Protein AF-A0A9E0MLQ9-F1 (afdb_monomer_lite)

pLDDT: mean 89.73, std 10.48, range [43.94, 97.69]

Secondary structure (DSSP, 8-state):
-PPPPPEEEEEEE-GGGHHHHHHHHHHH-TTS-HHHHHHHHHH--STT--EEEEEEE-HHHHHHHHHHHTTTEEEEEEEETT--GGGGGGSEEETTTTEEE-SSSS-TTTT-

Foldseek 3Di:
DPDQWFKWKKFQFDPVCLVVLLVQQCVQPVVDDSVRSVVLSVVRPDPPRMDTRHTRHDLVCLVVVVVVCVVGGPPIAMETHPDDPVCQVVWDADPVSRYTYDDDPDDSVVVD

Sequence (112 aa):
MEDRIAFDLWGDVIPEYKERALETIGDLRPELTRPAILRELILAPAPGRWIMIAQNLEWDAVRTLREQVITCFARPQAYQAGYGPSDRDRLKECPVHRLFYGGVLGCPVCRD

Structure (mmCIF, N/CA/C/O backbone):
data_AF-A0A9E0MLQ9-F1
#
_entry.id   AF-A0A9E0MLQ9-F1
#
loop_
_atom_site.group_PDB
_atom_site.id
_atom_site.type_symbol
_atom_site.label_atom_id
_atom_site.label_alt_id
_atom_site.label_comp_id
_atom_site.label_asym_id
_atom_site.label_entity_id
_atom_site.label_seq_id
_atom_site.pdbx_PDB_ins_code
_atom_site.Cartn_x
_atom_site.Cartn_y
_atom_site.Cartn_z
_atom_site.occupancy
_atom_site.B_iso_or_equiv
_atom_site.auth_seq_id
_atom_site.auth_comp_id
_atom_site.auth_asym_id
_atom_site.auth_atom_id
_atom_site.pdbx_PDB_model_num
ATOM 1 N N . MET A 1 1 ? 0.328 -22.302 18.198 1.00 43.94 1 MET A N 1
ATOM 2 C CA . MET A 1 1 ? -0.496 -21.224 17.626 1.00 43.94 1 MET A CA 1
ATOM 3 C C . MET A 1 1 ? 0.246 -20.834 16.368 1.00 43.94 1 MET A C 1
ATOM 5 O O . MET A 1 1 ? 1.380 -20.405 16.506 1.00 43.94 1 MET A O 1
ATOM 9 N N . GLU A 1 2 ? -0.251 -21.190 15.184 1.00 50.69 2 GLU A N 1
ATOM 10 C CA . GLU A 1 2 ? 0.395 -20.728 13.948 1.00 50.69 2 GLU A CA 1
ATOM 11 C C . GLU A 1 2 ? 0.225 -19.211 13.890 1.00 50.69 2 GLU A C 1
ATOM 13 O O . GLU A 1 2 ? -0.895 -18.714 14.023 1.00 50.69 2 GLU A O 1
ATOM 18 N N . ASP A 1 3 ? 1.335 -18.480 13.787 1.00 60.78 3 ASP A N 1
ATOM 19 C CA . ASP A 1 3 ? 1.287 -17.034 13.614 1.00 60.78 3 ASP A CA 1
ATOM 20 C C . ASP A 1 3 ? 0.569 -16.742 12.298 1.00 60.78 3 ASP A C 1
ATOM 22 O O . ASP A 1 3 ? 0.993 -17.177 11.222 1.00 60.78 3 ASP A O 1
ATOM 26 N N . ARG A 1 4 ? -0.562 -16.040 12.390 1.00 79.31 4 ARG A N 1
ATOM 27 C CA . ARG A 1 4 ? -1.348 -15.664 11.219 1.00 79.31 4 ARG A CA 1
ATOM 28 C C . ARG A 1 4 ? -0.474 -14.801 10.312 1.00 79.31 4 ARG A C 1
ATOM 30 O O . ARG A 1 4 ? 0.076 -13.792 10.751 1.00 79.31 4 ARG A O 1
ATOM 37 N N . ILE A 1 5 ? -0.331 -15.204 9.052 1.00 88.94 5 ILE A N 1
ATOM 38 C CA . ILE A 1 5 ? 0.490 -14.467 8.090 1.00 88.94 5 ILE A CA 1
ATOM 39 C C . ILE A 1 5 ? -0.207 -13.143 7.779 1.00 88.94 5 ILE A C 1
ATOM 41 O O . ILE A 1 5 ? -1.328 -13.126 7.271 1.00 88.94 5 ILE A O 1
ATOM 45 N N . ALA A 1 6 ? 0.468 -12.042 8.094 1.00 94.56 6 ALA A N 1
ATOM 46 C CA . ALA A 1 6 ? 0.010 -10.694 7.797 1.00 94.56 6 ALA A CA 1
ATOM 47 C C . ALA A 1 6 ? 0.599 -10.174 6.478 1.00 94.56 6 ALA A C 1
ATOM 49 O O . ALA A 1 6 ? 1.579 -10.712 5.948 1.00 94.56 6 ALA A O 1
ATOM 50 N N . PHE A 1 7 ? 0.004 -9.103 5.959 1.00 96.38 7 PHE A N 1
ATOM 51 C CA . PHE A 1 7 ? 0.331 -8.526 4.662 1.00 96.38 7 PHE A CA 1
ATOM 52 C C . PHE A 1 7 ? 0.401 -7.000 4.710 1.00 96.38 7 PHE A C 1
ATOM 54 O O . PHE A 1 7 ? -0.406 -6.345 5.366 1.00 96.38 7 PHE A O 1
ATOM 61 N N . ASP A 1 8 ? 1.308 -6.440 3.920 1.00 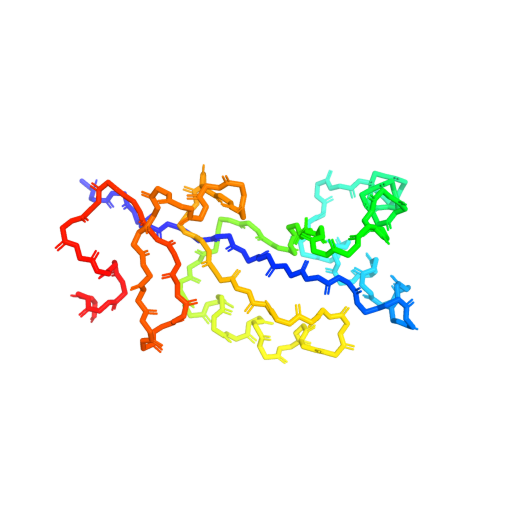97.50 8 ASP A N 1
ATOM 62 C CA . ASP A 1 8 ? 1.454 -5.007 3.709 1.00 97.50 8 ASP A CA 1
ATOM 63 C C . ASP A 1 8 ? 1.027 -4.657 2.281 1.00 97.50 8 ASP A C 1
ATOM 65 O O . ASP A 1 8 ? 1.337 -5.370 1.317 1.00 97.50 8 ASP A O 1
ATOM 69 N N . LEU A 1 9 ? 0.314 -3.542 2.126 1.00 97.69 9 LEU A N 1
ATOM 70 C CA . LEU A 1 9 ? -0.122 -3.038 0.830 1.00 97.69 9 LEU A CA 1
ATOM 71 C C . LEU A 1 9 ? 0.741 -1.847 0.427 1.00 97.69 9 LEU A C 1
ATOM 73 O O . LEU A 1 9 ? 0.832 -0.853 1.144 1.00 97.69 9 LEU A O 1
ATOM 77 N N . TRP A 1 10 ? 1.332 -1.935 -0.758 1.00 96.56 10 TRP A N 1
ATOM 78 C CA . TRP A 1 10 ? 2.192 -0.905 -1.325 1.00 96.56 10 TRP A CA 1
ATOM 79 C C . TRP A 1 10 ? 1.624 -0.409 -2.649 1.00 96.56 10 TRP A C 1
ATOM 81 O O . TRP A 1 10 ? 0.971 -1.170 -3.361 1.00 96.56 10 TRP A O 1
ATOM 91 N N . GLY A 1 11 ? 1.914 0.833 -3.025 1.00 94.19 11 GLY A N 1
ATOM 92 C CA . GLY A 1 11 ? 1.543 1.365 -4.336 1.00 94.19 11 GLY A CA 1
ATOM 93 C C . GLY A 1 11 ? 2.376 2.566 -4.754 1.00 94.19 11 GLY A C 1
ATOM 94 O O . GLY A 1 11 ? 3.105 3.150 -3.956 1.00 94.19 11 GLY A O 1
ATOM 95 N N . ASP A 1 12 ? 2.270 2.914 -6.028 1.00 92.06 12 ASP A N 1
ATOM 96 C CA . ASP A 1 12 ? 2.871 4.112 -6.611 1.00 92.06 12 ASP A CA 1
ATOM 97 C C . ASP A 1 12 ? 1.851 5.251 -6.540 1.00 92.06 12 ASP A C 1
ATOM 99 O O . ASP A 1 12 ? 0.683 5.038 -6.853 1.00 92.06 12 ASP A O 1
ATOM 103 N N . VAL A 1 13 ? 2.234 6.442 -6.097 1.00 91.69 13 VAL A N 1
ATOM 104 C CA . VAL A 1 13 ? 1.259 7.527 -5.915 1.00 91.69 13 VAL A CA 1
ATOM 105 C C . VAL A 1 13 ? 0.952 8.168 -7.250 1.00 91.69 13 VAL A C 1
ATOM 107 O O . VAL A 1 13 ? 1.859 8.575 -7.969 1.00 91.69 13 VAL A O 1
ATOM 110 N N . ILE A 1 14 ? -0.336 8.323 -7.552 1.00 90.75 14 ILE A N 1
ATOM 111 C CA . ILE A 1 14 ? -0.766 9.084 -8.722 1.00 90.75 14 ILE A CA 1
ATOM 112 C C . ILE A 1 14 ? -0.591 10.575 -8.387 1.00 90.75 14 ILE A C 1
ATOM 114 O O . ILE A 1 14 ? -1.271 11.058 -7.473 1.00 90.75 14 ILE A O 1
ATOM 118 N N . PRO A 1 15 ? 0.318 11.314 -9.058 1.00 87.94 15 PRO A N 1
ATOM 119 C CA . PRO A 1 15 ? 0.682 12.677 -8.662 1.00 87.94 15 PRO A CA 1
ATOM 120 C C . PRO A 1 15 ? -0.510 13.636 -8.553 1.00 87.94 15 PRO A C 1
ATOM 122 O O . PRO A 1 15 ? -0.557 14.463 -7.642 1.00 87.94 15 PRO A O 1
ATOM 125 N N . GLU A 1 16 ? -1.498 13.482 -9.434 1.00 91.00 16 GLU A N 1
ATOM 126 C CA . GLU A 1 16 ? -2.728 14.273 -9.491 1.00 91.00 16 GLU A CA 1
ATOM 127 C C . GLU A 1 16 ? -3.620 14.087 -8.253 1.00 91.00 16 GLU A C 1
ATOM 129 O O . GLU A 1 16 ? -4.407 14.970 -7.917 1.00 91.00 16 GLU A O 1
ATOM 134 N N . TYR A 1 17 ? -3.479 12.965 -7.542 1.00 92.69 17 TYR A N 1
ATOM 135 C CA . TYR A 1 17 ? -4.299 12.600 -6.383 1.00 92.69 17 TYR A CA 1
ATOM 136 C C . TYR A 1 17 ? -3.505 12.577 -5.071 1.00 92.69 17 TYR A C 1
ATOM 138 O O . TYR A 1 17 ? -3.929 11.947 -4.101 1.00 92.69 17 TYR A O 1
ATOM 146 N N . LYS A 1 18 ? -2.370 13.286 -5.006 1.00 90.56 18 LYS A N 1
ATOM 147 C CA . LYS A 1 18 ? -1.480 13.316 -3.833 1.00 90.56 18 LYS A CA 1
ATOM 148 C C . LYS A 1 18 ? -2.182 13.710 -2.527 1.00 90.56 18 LYS A C 1
ATOM 150 O O . LYS A 1 18 ? -1.882 13.126 -1.491 1.00 90.56 18 LYS A O 1
ATOM 155 N N . GLU A 1 19 ? -3.106 14.670 -2.562 1.00 92.81 19 GLU A N 1
ATOM 156 C CA . GLU A 1 19 ? -3.851 15.094 -1.363 1.00 92.81 19 GLU A CA 1
ATOM 157 C C . GLU A 1 19 ? -4.761 13.972 -0.846 1.00 92.81 19 GLU A C 1
ATOM 159 O O . GLU A 1 19 ? -4.740 13.637 0.333 1.00 92.81 19 GLU A O 1
ATOM 164 N N . ARG A 1 20 ? -5.464 13.288 -1.755 1.00 94.31 20 ARG A N 1
ATOM 165 C CA . ARG A 1 20 ? -6.277 12.119 -1.407 1.00 94.31 20 ARG A CA 1
ATOM 166 C C . ARG A 1 20 ? -5.418 10.951 -0.924 1.00 94.31 20 ARG A C 1
ATOM 168 O O . ARG A 1 20 ? -5.828 10.228 -0.024 1.00 94.31 20 ARG A O 1
ATOM 175 N N . ALA A 1 21 ? -4.228 10.756 -1.498 1.00 93.75 21 ALA A N 1
ATOM 176 C CA . ALA A 1 21 ? -3.268 9.758 -1.027 1.00 93.75 21 ALA A CA 1
ATOM 177 C C . ALA A 1 21 ? -2.784 10.065 0.401 1.00 93.75 21 ALA A C 1
ATOM 179 O O . ALA A 1 21 ? -2.668 9.153 1.214 1.00 93.75 21 ALA A O 1
ATOM 180 N N . LEU A 1 22 ? -2.547 11.342 0.719 1.00 94.94 22 LEU A N 1
ATOM 181 C CA . LEU A 1 22 ? -2.179 11.805 2.057 1.00 94.94 22 LEU A CA 1
ATOM 182 C C . LEU A 1 22 ? -3.280 11.529 3.086 1.00 94.94 22 LEU A C 1
ATOM 184 O O . LEU A 1 22 ? -2.974 11.013 4.156 1.00 94.94 22 LEU A O 1
ATOM 188 N N . GLU A 1 23 ? -4.534 11.844 2.759 1.00 95.62 23 GLU A N 1
ATOM 189 C CA . GLU A 1 23 ? -5.699 11.522 3.598 1.00 95.62 23 GLU A CA 1
ATOM 190 C C . GLU A 1 23 ? -5.837 10.009 3.790 1.00 95.62 23 GLU A C 1
ATOM 192 O O . GLU A 1 23 ? -5.877 9.531 4.917 1.00 95.62 23 GLU A O 1
ATOM 197 N N . THR A 1 24 ? -5.777 9.248 2.692 1.00 96.00 24 THR A N 1
ATOM 198 C CA . THR A 1 24 ? -5.889 7.781 2.707 1.00 96.00 24 THR A CA 1
ATOM 199 C C . THR A 1 24 ? -4.820 7.145 3.599 1.00 96.00 24 THR A C 1
ATOM 201 O O . THR A 1 24 ? -5.131 6.283 4.413 1.00 96.00 24 THR A O 1
ATOM 204 N N . ILE A 1 25 ? -3.557 7.569 3.480 1.00 95.44 25 ILE A N 1
ATOM 205 C CA . ILE A 1 25 ? -2.482 7.071 4.350 1.00 95.44 25 ILE A CA 1
ATOM 206 C C . ILE A 1 25 ? -2.710 7.520 5.795 1.00 95.44 25 ILE A C 1
ATOM 208 O O . ILE A 1 25 ? -2.473 6.734 6.702 1.00 95.44 25 ILE A O 1
ATOM 212 N N . GLY A 1 26 ? -3.173 8.752 6.024 1.00 96.12 26 GLY A N 1
ATOM 213 C CA . GLY A 1 26 ? -3.467 9.255 7.367 1.00 96.12 26 GLY A CA 1
ATOM 214 C C . GLY A 1 26 ? -4.530 8.432 8.094 1.00 96.12 26 GLY A C 1
ATOM 215 O O . GLY A 1 26 ? -4.360 8.132 9.273 1.00 96.12 26 GLY A O 1
ATOM 216 N N . ASP A 1 27 ? -5.573 8.011 7.380 1.00 95.75 27 ASP A N 1
ATOM 217 C CA . ASP A 1 27 ? -6.645 7.177 7.929 1.00 95.75 27 ASP A CA 1
ATOM 218 C C . ASP A 1 27 ? -6.180 5.736 8.197 1.00 95.75 27 ASP A C 1
ATOM 220 O O . ASP A 1 27 ? -6.566 5.124 9.193 1.00 95.75 27 ASP A O 1
ATOM 224 N N . LEU A 1 28 ? -5.340 5.183 7.315 1.00 95.75 28 LEU A N 1
ATOM 225 C CA . LEU A 1 28 ? -4.883 3.788 7.381 1.00 95.75 28 LEU A CA 1
ATOM 226 C C . LEU A 1 28 ? -3.660 3.578 8.281 1.00 95.75 28 LEU A C 1
ATOM 228 O O . LEU A 1 28 ? -3.418 2.459 8.732 1.00 95.75 28 LEU A O 1
ATOM 232 N N . ARG A 1 29 ? -2.874 4.632 8.508 1.00 95.38 29 ARG A N 1
ATOM 233 C CA . ARG A 1 29 ? -1.646 4.638 9.312 1.00 95.38 29 ARG A CA 1
ATOM 234 C C . ARG A 1 29 ? -1.714 5.774 10.344 1.00 95.38 29 ARG A C 1
ATOM 236 O O . ARG A 1 29 ? -0.930 6.724 10.255 1.00 95.38 29 ARG A O 1
ATOM 243 N N . PRO A 1 30 ? -2.650 5.709 11.316 1.00 94.06 30 PRO A N 1
ATOM 244 C CA . PRO A 1 30 ? -2.885 6.779 12.293 1.00 94.06 30 PRO A CA 1
ATOM 245 C C . PRO A 1 30 ? -1.689 7.035 13.222 1.00 94.06 30 PRO A C 1
ATOM 247 O O . PRO A 1 30 ? -1.625 8.067 13.889 1.00 94.06 30 PRO A O 1
ATOM 250 N N . GLU A 1 31 ? -0.725 6.115 13.273 1.00 94.44 31 GLU A N 1
ATOM 251 C CA . GLU A 1 31 ? 0.554 6.295 13.955 1.00 94.44 31 GLU A CA 1
ATOM 252 C C . GLU A 1 31 ? 1.455 7.345 13.287 1.00 94.44 31 GLU A C 1
ATOM 254 O O . GLU A 1 31 ? 2.378 7.867 13.920 1.00 94.44 31 GLU A O 1
ATOM 259 N N . LEU A 1 32 ? 1.215 7.662 12.012 1.00 94.00 32 LEU A N 1
ATOM 260 C CA . LEU A 1 32 ? 1.982 8.656 11.281 1.00 94.00 32 LEU A CA 1
ATOM 261 C C . LEU A 1 32 ? 1.409 10.060 11.443 1.00 94.00 32 LEU A C 1
ATOM 263 O O . LEU A 1 32 ? 0.219 10.321 11.302 1.00 94.00 32 LEU A O 1
ATOM 267 N N . THR A 1 33 ? 2.309 11.024 11.618 1.00 95.56 33 THR A 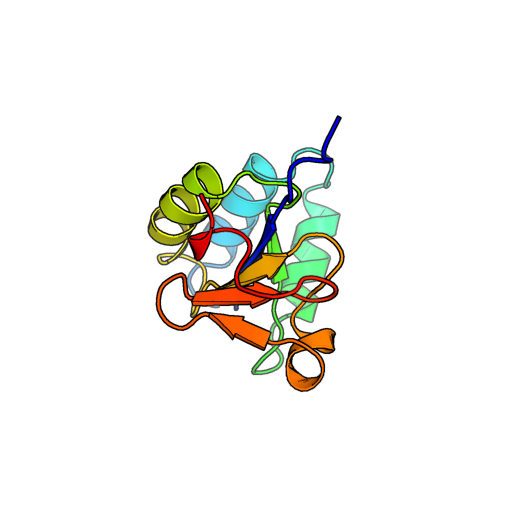N 1
ATOM 268 C CA . THR A 1 33 ? 1.936 12.436 11.526 1.00 95.56 33 THR A CA 1
ATOM 269 C C . THR A 1 33 ? 1.797 12.862 10.064 1.00 95.56 33 THR A C 1
ATOM 271 O O . THR A 1 33 ? 2.542 12.410 9.191 1.00 95.56 33 THR A O 1
ATOM 274 N N . ARG A 1 34 ? 0.908 13.822 9.787 1.00 93.50 34 ARG A N 1
ATOM 275 C CA . ARG A 1 34 ? 0.747 14.402 8.442 1.00 93.50 34 ARG A CA 1
ATOM 276 C C . ARG A 1 34 ? 2.076 14.877 7.811 1.00 93.50 34 ARG A C 1
ATOM 278 O O . ARG A 1 34 ? 2.297 14.571 6.639 1.00 93.50 34 ARG A O 1
ATOM 285 N N . PRO A 1 35 ? 3.002 15.550 8.533 1.00 94.94 35 PRO A N 1
ATOM 286 C CA . PRO A 1 35 ? 4.325 15.882 7.995 1.00 94.94 35 PRO A CA 1
ATOM 287 C C . PRO A 1 35 ? 5.183 14.666 7.615 1.00 94.94 35 PRO A C 1
ATOM 289 O O . PRO A 1 35 ? 5.929 14.740 6.638 1.00 94.94 35 PRO A O 1
ATOM 292 N N . ALA A 1 36 ? 5.087 13.553 8.351 1.00 93.62 36 ALA A N 1
ATOM 293 C CA . ALA A 1 36 ? 5.814 12.325 8.026 1.00 93.62 36 ALA A CA 1
ATOM 294 C C . ALA A 1 36 ? 5.311 11.718 6.709 1.00 93.62 36 ALA A C 1
ATOM 296 O O . ALA A 1 36 ? 6.116 11.423 5.826 1.00 93.62 36 ALA A O 1
ATOM 297 N N . ILE A 1 37 ? 3.990 11.648 6.529 1.00 93.94 37 ILE A N 1
ATOM 298 C CA . ILE A 1 37 ? 3.377 11.155 5.288 1.00 93.94 37 ILE A CA 1
ATOM 299 C C . ILE A 1 37 ? 3.751 12.061 4.110 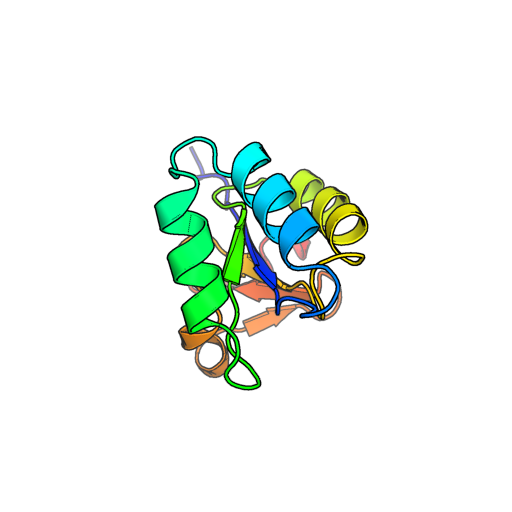1.00 93.94 37 ILE A C 1
ATOM 301 O O . ILE A 1 37 ? 4.185 11.587 3.062 1.00 93.94 37 ILE A O 1
ATOM 305 N N . LEU A 1 38 ? 3.660 13.384 4.281 1.00 91.81 38 LEU A N 1
ATOM 306 C CA . LEU A 1 38 ? 4.079 14.340 3.254 1.00 91.81 38 LEU A CA 1
ATOM 307 C C . LEU A 1 38 ? 5.537 14.142 2.843 1.00 91.81 38 LEU A C 1
ATOM 309 O O . LEU A 1 38 ? 5.850 14.229 1.657 1.00 91.81 38 LEU A O 1
ATOM 313 N N . ARG A 1 39 ? 6.426 13.853 3.797 1.00 90.31 39 ARG A N 1
ATOM 314 C CA . ARG A 1 39 ? 7.828 13.553 3.504 1.00 90.31 39 ARG A CA 1
ATOM 315 C C . ARG A 1 39 ? 7.967 12.287 2.659 1.00 90.31 39 ARG A C 1
ATOM 317 O O . ARG A 1 39 ? 8.718 12.320 1.688 1.00 90.31 39 ARG A O 1
ATOM 324 N N . GLU A 1 40 ? 7.235 11.217 2.971 1.00 89.75 40 GLU A N 1
ATOM 325 C CA . GLU A 1 40 ? 7.200 10.002 2.140 1.00 89.75 40 GLU A CA 1
ATOM 326 C C . GLU A 1 40 ? 6.724 10.328 0.712 1.00 89.75 40 GLU A C 1
ATOM 328 O O . GLU A 1 40 ? 7.403 9.993 -0.259 1.00 89.75 40 GLU A O 1
ATOM 333 N N . LEU A 1 41 ? 5.635 11.093 0.579 1.00 87.44 41 LEU A N 1
ATOM 334 C CA . LEU A 1 41 ? 5.051 11.483 -0.710 1.00 87.44 41 LEU A CA 1
ATOM 335 C C . LEU A 1 41 ? 5.932 12.440 -1.533 1.00 87.44 41 LEU A C 1
ATOM 337 O O . LEU A 1 41 ? 5.907 12.408 -2.759 1.00 87.44 41 LEU A O 1
ATOM 341 N N . ILE A 1 42 ? 6.687 13.335 -0.890 1.00 84.25 42 ILE A N 1
ATOM 342 C CA . ILE A 1 42 ? 7.613 14.264 -1.566 1.00 84.25 42 ILE A CA 1
ATOM 343 C C . ILE A 1 42 ? 8.868 13.541 -2.045 1.00 84.25 42 ILE A C 1
ATOM 345 O O . ILE A 1 42 ? 9.446 13.933 -3.054 1.00 84.25 42 ILE A O 1
ATOM 349 N N . LEU A 1 43 ? 9.297 12.497 -1.337 1.00 77.25 43 LEU A N 1
ATOM 350 C CA . LEU A 1 43 ? 10.438 11.679 -1.739 1.00 77.25 43 LEU A CA 1
ATOM 351 C C . LEU A 1 43 ? 10.058 10.631 -2.797 1.00 77.25 43 LEU A C 1
ATOM 353 O O . LEU A 1 43 ? 10.953 10.089 -3.446 1.00 77.25 43 LEU A O 1
ATOM 357 N N . ALA A 1 44 ? 8.760 10.398 -3.015 1.00 66.38 44 ALA A N 1
ATOM 358 C CA . ALA A 1 44 ? 8.201 9.454 -3.980 1.00 66.38 44 ALA A CA 1
ATOM 359 C C . ALA A 1 44 ? 8.200 9.815 -5.489 1.00 66.38 44 ALA A C 1
ATOM 361 O O . ALA A 1 44 ? 8.020 8.886 -6.265 1.00 66.38 44 ALA A O 1
ATOM 362 N N . PRO A 1 45 ? 8.429 11.050 -5.990 1.00 57.69 45 PRO A N 1
ATOM 363 C CA . PRO A 1 45 ? 8.228 11.370 -7.410 1.00 57.69 45 PRO A CA 1
ATOM 364 C C . PRO A 1 45 ? 9.305 10.806 -8.358 1.00 57.69 45 PRO A C 1
ATOM 366 O O . PRO A 1 45 ? 9.321 11.145 -9.538 1.00 57.69 45 PRO A O 1
ATOM 369 N N . ALA A 1 46 ? 10.207 9.942 -7.882 1.00 65.00 46 ALA A N 1
ATOM 370 C CA . ALA A 1 46 ? 11.056 9.160 -8.773 1.00 65.00 46 ALA A CA 1
ATOM 371 C C . ALA A 1 46 ? 10.225 8.010 -9.377 1.00 65.00 46 ALA A C 1
ATOM 373 O O . ALA A 1 46 ? 9.608 7.262 -8.613 1.00 65.00 46 ALA A O 1
ATOM 374 N N . PRO A 1 47 ? 10.216 7.824 -10.712 1.00 60.72 47 PRO A N 1
ATOM 375 C CA . PRO A 1 47 ? 9.512 6.716 -11.348 1.00 60.72 47 PRO A CA 1
ATOM 376 C C . PRO A 1 47 ? 9.836 5.380 -10.668 1.00 60.72 47 PRO A C 1
ATOM 378 O O . PRO A 1 47 ? 11.003 5.013 -10.536 1.00 60.72 47 PRO A O 1
ATOM 381 N N . GLY A 1 48 ? 8.800 4.653 -10.241 1.00 66.44 48 GLY A N 1
ATOM 382 C CA . GLY A 1 48 ? 8.958 3.340 -9.615 1.00 66.44 48 GLY A CA 1
ATOM 383 C C . GLY A 1 48 ? 9.233 3.360 -8.111 1.00 66.44 48 GLY A C 1
ATOM 384 O O . GLY A 1 48 ? 9.617 2.321 -7.573 1.00 66.44 48 GLY A O 1
ATOM 385 N N . ARG A 1 49 ? 9.029 4.486 -7.415 1.00 80.19 49 ARG A N 1
ATOM 386 C CA . ARG A 1 49 ? 9.112 4.528 -5.953 1.00 80.19 49 ARG A CA 1
ATOM 387 C C . ARG A 1 49 ? 7.753 4.230 -5.324 1.00 80.19 49 ARG A C 1
ATOM 389 O O . ARG A 1 49 ? 6.782 4.951 -5.503 1.00 80.19 49 ARG A O 1
ATOM 396 N N . TRP A 1 50 ? 7.712 3.138 -4.578 1.00 90.19 50 TRP A N 1
ATOM 397 C CA . TRP A 1 50 ? 6.512 2.641 -3.921 1.00 90.19 50 TRP A CA 1
ATOM 398 C C . TRP A 1 50 ? 6.405 3.206 -2.509 1.00 90.19 50 TRP A C 1
ATOM 400 O O . TRP A 1 50 ? 7.412 3.345 -1.812 1.00 90.19 50 TRP A O 1
ATOM 410 N N . ILE A 1 51 ? 5.180 3.471 -2.076 1.00 92.81 51 ILE A N 1
ATOM 411 C CA . ILE A 1 51 ? 4.849 3.884 -0.716 1.00 92.81 51 ILE A CA 1
ATOM 412 C C . ILE A 1 51 ? 4.002 2.798 -0.069 1.00 92.81 51 ILE A C 1
ATOM 414 O O . ILE A 1 51 ? 3.164 2.171 -0.722 1.00 92.81 51 ILE A O 1
ATOM 418 N N . MET A 1 52 ? 4.234 2.577 1.220 1.00 95.44 52 MET A N 1
ATOM 419 C CA . MET A 1 52 ? 3.397 1.714 2.036 1.00 95.44 52 MET A CA 1
ATOM 420 C C . MET A 1 52 ? 2.073 2.425 2.333 1.00 95.44 52 MET A C 1
ATOM 422 O O . MET A 1 52 ? 2.043 3.463 2.995 1.00 95.44 52 MET A O 1
ATOM 426 N N . ILE A 1 53 ? 0.985 1.845 1.836 1.00 96.56 53 ILE A N 1
ATOM 427 C CA . ILE A 1 53 ? -0.382 2.347 1.986 1.00 96.56 53 ILE A CA 1
ATOM 428 C C . ILE A 1 53 ? -0.940 1.919 3.344 1.00 96.56 53 ILE A C 1
ATOM 430 O O . ILE A 1 53 ? -1.485 2.736 4.077 1.00 96.56 53 ILE A O 1
ATOM 434 N N . ALA A 1 54 ? -0.771 0.639 3.681 1.00 96.88 54 ALA A N 1
ATOM 435 C CA . ALA A 1 54 ? -1.219 0.038 4.931 1.00 96.88 54 ALA A CA 1
ATOM 436 C C . ALA A 1 54 ? -0.343 -1.172 5.277 1.00 96.88 54 ALA A C 1
ATOM 438 O O . ALA A 1 54 ? 0.267 -1.770 4.385 1.00 96.88 54 ALA A O 1
ATOM 439 N N . GLN A 1 55 ? -0.299 -1.530 6.557 1.00 96.12 55 GLN A N 1
ATOM 440 C CA . GLN A 1 55 ? 0.561 -2.590 7.080 1.00 96.12 55 GLN A CA 1
ATOM 441 C C . GLN A 1 55 ? -0.190 -3.547 7.999 1.00 96.12 55 GLN A C 1
ATOM 443 O O . GLN A 1 55 ? -1.210 -3.180 8.581 1.00 96.12 55 GLN A O 1
ATOM 448 N N . ASN A 1 56 ? 0.361 -4.750 8.156 1.00 95.25 56 ASN A N 1
ATOM 449 C CA . ASN A 1 56 ? -0.102 -5.767 9.097 1.00 95.25 56 ASN A CA 1
ATOM 450 C C . ASN A 1 56 ? -1.591 -6.142 8.931 1.00 95.25 56 ASN A C 1
ATOM 452 O O . ASN A 1 56 ? -2.343 -6.255 9.899 1.00 95.25 56 ASN A O 1
ATOM 456 N N . LEU A 1 57 ? -2.024 -6.304 7.681 1.00 95.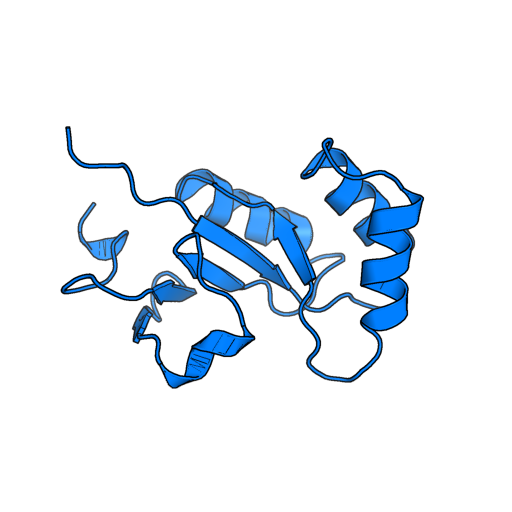19 57 LEU A N 1
ATOM 457 C CA . LEU A 1 57 ? -3.400 -6.615 7.308 1.00 95.19 57 LEU A CA 1
ATOM 458 C C . LEU A 1 57 ? -3.624 -8.118 7.123 1.00 95.19 57 LEU A C 1
ATOM 460 O O . LEU A 1 57 ? -2.739 -8.850 6.681 1.00 95.19 57 LEU A O 1
ATOM 464 N N . GLU A 1 58 ? -4.857 -8.560 7.358 1.00 94.88 58 GLU A N 1
ATOM 465 C CA . GLU A 1 58 ? -5.339 -9.864 6.894 1.00 94.88 58 GLU A CA 1
ATOM 466 C C . GLU A 1 58 ? -5.647 -9.836 5.392 1.00 94.88 58 GLU A C 1
ATOM 468 O O . GLU A 1 58 ? -5.898 -8.776 4.808 1.00 94.88 58 GLU A O 1
ATOM 473 N N . TRP A 1 59 ? -5.673 -11.009 4.754 1.00 94.25 59 TRP A N 1
ATOM 474 C CA . TRP A 1 59 ? -5.834 -11.094 3.302 1.00 94.25 59 TRP A CA 1
ATOM 475 C C . TRP A 1 59 ? -7.125 -10.444 2.777 1.00 94.25 59 TRP A C 1
ATOM 477 O O . TRP A 1 59 ? -7.085 -9.679 1.810 1.00 94.25 59 TRP A O 1
ATOM 487 N N . ASP A 1 60 ? -8.266 -10.688 3.424 1.00 93.88 60 ASP A N 1
ATOM 488 C CA . ASP A 1 60 ? -9.549 -10.117 2.992 1.00 93.88 60 ASP A CA 1
ATOM 489 C C . ASP A 1 60 ? -9.572 -8.584 3.084 1.00 93.88 60 ASP A C 1
ATOM 491 O O . ASP A 1 60 ? -10.143 -7.907 2.217 1.00 93.88 60 ASP A O 1
ATOM 495 N N . ALA A 1 61 ? -8.889 -8.025 4.089 1.00 95.44 61 ALA A N 1
ATOM 496 C CA . ALA A 1 61 ? -8.715 -6.586 4.231 1.00 95.44 61 ALA A CA 1
ATOM 497 C C . ALA A 1 61 ? -7.838 -6.026 3.102 1.00 95.44 61 ALA A C 1
ATOM 499 O O . ALA A 1 61 ? -8.212 -5.033 2.482 1.00 95.44 61 ALA A O 1
ATOM 500 N N . VAL A 1 62 ? -6.729 -6.694 2.759 1.00 96.25 62 VAL A N 1
ATOM 501 C CA . VAL A 1 62 ? -5.888 -6.322 1.606 1.00 96.25 62 VAL A CA 1
ATOM 502 C C . VAL A 1 62 ? -6.687 -6.321 0.311 1.00 96.25 62 VAL A C 1
ATOM 504 O O . VAL A 1 62 ? -6.568 -5.381 -0.476 1.00 96.25 62 VAL A O 1
ATOM 507 N N . ARG A 1 63 ? -7.492 -7.362 0.070 1.00 95.00 63 ARG A N 1
ATOM 508 C CA . ARG A 1 63 ? -8.272 -7.492 -1.166 1.00 95.00 63 ARG A CA 1
ATOM 509 C C . ARG A 1 63 ? -9.266 -6.341 -1.314 1.00 95.00 63 ARG A C 1
ATOM 511 O O . ARG A 1 63 ? -9.313 -5.720 -2.370 1.00 95.00 63 ARG A O 1
ATOM 518 N N . THR A 1 64 ? -9.980 -6.023 -0.236 1.00 95.19 64 THR A N 1
ATOM 519 C CA . THR A 1 64 ? -10.943 -4.914 -0.186 1.00 95.19 64 THR A CA 1
ATOM 520 C C . THR A 1 64 ? -10.247 -3.562 -0.349 1.00 95.19 64 THR A C 1
ATOM 522 O O . THR A 1 64 ? -10.637 -2.743 -1.179 1.00 95.19 64 THR A O 1
ATOM 525 N N . LEU A 1 65 ? -9.172 -3.334 0.408 1.00 95.69 65 LEU A N 1
ATOM 526 C CA . LEU A 1 65 ? -8.452 -2.065 0.401 1.00 95.69 65 LEU A CA 1
ATOM 527 C C . LEU A 1 65 ? -7.813 -1.786 -0.959 1.00 95.69 65 LEU A C 1
ATOM 529 O O . LEU A 1 65 ? -7.834 -0.653 -1.432 1.00 95.69 65 LEU A O 1
ATOM 533 N N . ARG A 1 66 ? -7.290 -2.821 -1.625 1.00 95.06 66 ARG A N 1
ATOM 534 C CA . ARG A 1 66 ? -6.683 -2.700 -2.952 1.00 95.06 66 ARG A CA 1
ATOM 535 C C . ARG A 1 66 ? -7.627 -2.039 -3.950 1.00 95.06 66 ARG A C 1
ATOM 537 O O . ARG A 1 66 ? -7.157 -1.212 -4.719 1.00 95.06 66 ARG A O 1
ATOM 544 N N . GLU A 1 67 ? -8.914 -2.375 -3.926 1.00 93.12 67 GLU A N 1
ATOM 545 C CA . GLU A 1 67 ? -9.934 -1.790 -4.806 1.00 93.12 67 GLU A CA 1
ATOM 546 C C . GLU A 1 67 ? -10.251 -0.335 -4.442 1.00 93.12 67 GLU A C 1
ATOM 548 O O . GLU A 1 67 ? -10.458 0.491 -5.326 1.00 93.12 67 GLU A O 1
ATOM 553 N N . GLN A 1 68 ? -10.237 0.002 -3.153 1.00 94.06 68 GLN A N 1
ATOM 554 C CA . GLN A 1 68 ? -10.539 1.351 -2.667 1.00 94.06 68 GLN A CA 1
ATOM 555 C C . GLN A 1 68 ? -9.437 2.359 -3.012 1.00 94.06 68 GLN A C 1
ATOM 557 O O . GLN A 1 68 ? -9.721 3.521 -3.303 1.00 94.06 68 GLN A O 1
ATOM 562 N N . VAL A 1 69 ? -8.177 1.919 -2.998 1.00 95.31 69 VAL A N 1
ATOM 563 C CA . VAL A 1 69 ? -7.018 2.812 -3.137 1.00 95.31 69 VAL A CA 1
ATOM 564 C C . VAL A 1 69 ? -6.563 3.009 -4.585 1.00 95.31 69 VAL A C 1
ATOM 566 O O . VAL A 1 69 ? -5.739 3.888 -4.838 1.00 95.31 69 VAL A O 1
ATOM 569 N N . ILE A 1 70 ? -7.119 2.274 -5.563 1.00 93.56 70 ILE A N 1
ATOM 570 C CA . ILE A 1 70 ? -6.724 2.400 -6.985 1.00 93.56 70 ILE A CA 1
ATOM 571 C C . ILE A 1 70 ? -6.912 3.815 -7.549 1.00 93.56 70 ILE A C 1
ATOM 573 O O . ILE A 1 70 ? -6.303 4.161 -8.557 1.00 93.56 70 ILE A O 1
ATOM 577 N N . THR A 1 71 ? -7.764 4.635 -6.925 1.00 91.94 71 THR A N 1
ATOM 578 C CA . THR A 1 71 ? -8.024 6.008 -7.372 1.00 91.94 71 THR A CA 1
ATOM 579 C C . THR A 1 71 ? -6.879 6.966 -7.071 1.00 91.94 71 THR A C 1
ATOM 581 O O . THR A 1 71 ? -6.766 7.985 -7.735 1.00 91.94 71 THR A O 1
ATOM 584 N N . CYS A 1 72 ? -6.058 6.680 -6.057 1.00 93.69 72 CYS A N 1
ATOM 585 C CA . CYS A 1 72 ? -4.944 7.538 -5.636 1.00 93.69 72 CYS A CA 1
ATOM 586 C C . CYS A 1 72 ? -3.581 6.831 -5.697 1.00 93.69 72 CYS A C 1
ATOM 588 O O . CYS A 1 72 ? -2.547 7.501 -5.666 1.00 93.69 72 CYS A O 1
ATOM 590 N N . PHE A 1 73 ? -3.574 5.505 -5.865 1.00 93.75 73 PHE A N 1
ATOM 591 C CA . PHE A 1 73 ? -2.371 4.700 -6.023 1.00 93.75 73 PHE A CA 1
ATOM 592 C C . PHE A 1 73 ? -2.441 3.831 -7.280 1.00 93.75 73 PHE A C 1
ATOM 594 O O . PHE A 1 73 ? -3.342 3.012 -7.459 1.00 93.75 73 PHE A O 1
ATOM 601 N N . ALA A 1 74 ? -1.437 3.960 -8.136 1.00 91.25 74 ALA A N 1
ATOM 602 C CA . ALA A 1 74 ? -1.218 3.088 -9.267 1.00 91.25 74 ALA A CA 1
ATOM 603 C C . ALA A 1 74 ? -0.582 1.766 -8.817 1.00 91.25 74 ALA A C 1
ATOM 605 O O . ALA A 1 74 ? 0.308 1.719 -7.965 1.00 91.25 74 ALA A O 1
ATOM 606 N N . ARG A 1 75 ? -1.008 0.678 -9.471 1.00 90.56 75 ARG A N 1
ATOM 607 C CA . ARG A 1 75 ? -0.434 -0.672 -9.328 1.00 90.56 75 ARG A CA 1
ATOM 608 C C . ARG A 1 75 ? -0.332 -1.160 -7.867 1.00 90.56 75 ARG A C 1
ATOM 610 O O . ARG A 1 75 ? 0.720 -1.676 -7.502 1.00 90.56 75 ARG A O 1
ATOM 617 N N . PRO A 1 76 ? -1.384 -1.056 -7.033 1.00 94.50 76 PRO A N 1
ATOM 618 C CA . PRO A 1 76 ? -1.295 -1.520 -5.656 1.00 94.50 76 PRO A CA 1
ATOM 619 C C . PRO A 1 76 ? -0.985 -3.021 -5.602 1.00 94.50 76 PRO A C 1
ATOM 621 O O . PRO A 1 76 ? -1.618 -3.831 -6.289 1.00 94.50 76 PRO A O 1
ATOM 624 N N . GLN A 1 77 ? -0.003 -3.388 -4.786 1.00 95.38 77 GLN A N 1
ATOM 625 C CA . GLN A 1 77 ? 0.560 -4.729 -4.710 1.00 95.38 77 GLN A CA 1
ATOM 626 C C . GLN A 1 77 ? 0.754 -5.133 -3.251 1.00 95.38 77 GLN A C 1
ATOM 628 O O . GLN A 1 77 ? 1.227 -4.344 -2.435 1.00 95.38 77 GLN A O 1
ATOM 633 N N . ALA A 1 78 ? 0.384 -6.373 -2.934 1.00 97.00 78 ALA A N 1
ATOM 634 C CA . ALA A 1 78 ? 0.563 -6.914 -1.595 1.00 97.00 78 ALA A CA 1
ATOM 635 C C . ALA A 1 78 ? 1.909 -7.621 -1.462 1.00 97.00 78 ALA A C 1
ATOM 637 O O . ALA A 1 78 ? 2.347 -8.322 -2.383 1.00 97.00 78 ALA A O 1
ATOM 638 N N . TYR A 1 79 ? 2.504 -7.478 -0.288 1.00 96.88 79 TYR A N 1
ATOM 639 C CA . TYR A 1 79 ? 3.688 -8.191 0.159 1.00 96.88 79 TYR A CA 1
ATOM 640 C C . TYR A 1 79 ? 3.355 -8.856 1.495 1.00 96.88 79 TYR A C 1
ATOM 642 O O . TYR A 1 79 ? 2.587 -8.312 2.283 1.00 96.88 79 TYR A O 1
ATOM 650 N N . GLN A 1 80 ? 3.892 -10.042 1.755 1.00 95.50 80 GLN A N 1
ATOM 651 C CA . GLN A 1 80 ? 3.884 -10.607 3.102 1.00 95.50 80 GLN A CA 1
ATOM 652 C C . GLN A 1 80 ? 4.587 -9.633 4.058 1.00 95.5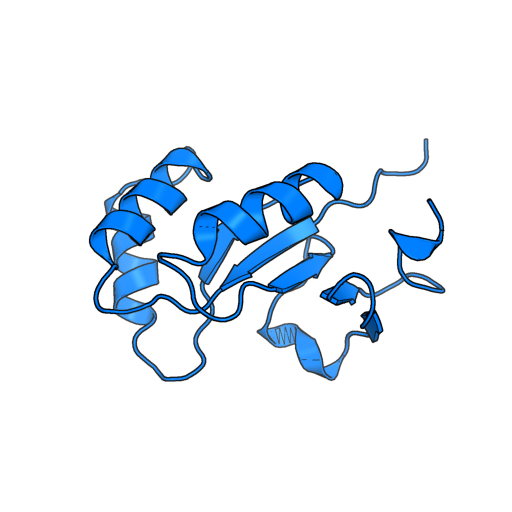0 80 GLN A C 1
ATOM 654 O O . GLN A 1 80 ? 5.615 -9.059 3.695 1.00 95.50 80 GLN A O 1
ATOM 659 N N . ALA A 1 81 ? 4.022 -9.448 5.252 1.00 95.12 81 ALA A N 1
ATOM 660 C CA . ALA A 1 81 ? 4.502 -8.471 6.221 1.00 95.12 81 ALA A CA 1
ATOM 661 C C . ALA A 1 81 ? 5.996 -8.655 6.518 1.00 95.12 81 ALA A C 1
ATOM 663 O O . ALA A 1 81 ? 6.491 -9.780 6.642 1.00 95.12 81 ALA A O 1
ATOM 664 N N . GLY A 1 82 ? 6.713 -7.535 6.602 1.00 92.50 82 GLY A N 1
ATOM 665 C CA . GLY A 1 82 ? 8.172 -7.515 6.759 1.00 92.50 82 GLY A CA 1
ATOM 666 C C . GLY A 1 82 ? 8.959 -7.597 5.445 1.00 92.50 82 GLY A C 1
ATOM 667 O O . GLY A 1 82 ? 10.182 -7.454 5.466 1.00 92.50 82 GLY A O 1
ATOM 668 N N . TYR A 1 83 ? 8.278 -7.769 4.310 1.00 94.62 83 TYR A N 1
ATOM 669 C CA . TYR A 1 83 ? 8.850 -7.594 2.978 1.00 94.62 83 TYR A CA 1
ATOM 670 C C . TYR A 1 83 ? 8.288 -6.355 2.281 1.00 94.62 83 TYR A C 1
ATOM 672 O O . TYR A 1 83 ? 7.210 -5.858 2.604 1.00 94.62 83 TYR A O 1
ATOM 680 N N . GLY A 1 84 ? 8.998 -5.884 1.259 1.00 94.38 84 GLY A N 1
ATOM 681 C CA . GLY A 1 84 ? 8.520 -4.779 0.438 1.00 94.38 84 GLY A CA 1
ATOM 682 C C . GLY A 1 84 ? 9.036 -4.795 -0.998 1.00 94.38 84 GLY A C 1
ATOM 683 O O . GLY A 1 84 ? 9.717 -5.728 -1.423 1.00 94.38 84 GLY A O 1
ATOM 684 N N . PRO A 1 85 ? 8.747 -3.736 -1.765 1.00 93.00 85 PRO A N 1
ATOM 685 C CA . PRO A 1 85 ? 9.147 -3.615 -3.166 1.00 93.00 85 PRO A CA 1
ATOM 686 C C . PRO A 1 85 ? 10.656 -3.757 -3.419 1.00 93.00 85 PRO A C 1
ATOM 688 O O . PRO A 1 85 ? 11.044 -4.237 -4.481 1.00 93.00 85 PRO A O 1
ATOM 691 N N . SER A 1 86 ? 11.506 -3.408 -2.445 1.00 92.25 86 SER A N 1
ATOM 692 C CA . SER A 1 86 ? 12.965 -3.617 -2.504 1.00 92.25 86 SER A CA 1
ATOM 693 C C . SER A 1 86 ? 13.381 -5.088 -2.528 1.00 92.25 86 SER A C 1
ATOM 695 O O . SER A 1 86 ? 14.502 -5.409 -2.908 1.00 92.25 86 SER A O 1
ATOM 697 N N . ASP A 1 87 ? 12.486 -5.980 -2.115 1.00 93.69 87 ASP A N 1
ATOM 698 C CA . ASP A 1 87 ? 12.741 -7.407 -1.969 1.00 93.69 87 ASP A CA 1
ATOM 699 C C . ASP A 1 87 ? 12.201 -8.215 -3.143 1.00 93.69 87 ASP A C 1
ATOM 701 O O . ASP A 1 87 ? 12.313 -9.437 -3.156 1.00 93.69 87 ASP A O 1
ATOM 705 N N . ARG A 1 88 ? 11.588 -7.562 -4.131 1.00 91.88 88 ARG A N 1
ATOM 706 C CA . ARG A 1 88 ? 10.837 -8.229 -5.195 1.00 91.88 88 ARG A CA 1
ATOM 707 C C . ARG A 1 88 ? 11.621 -9.350 -5.885 1.00 91.88 88 ARG A C 1
ATOM 709 O O . ARG A 1 88 ? 11.055 -10.414 -6.112 1.00 91.88 88 ARG A O 1
ATOM 716 N N . ASP A 1 89 ? 12.913 -9.145 -6.134 1.00 92.50 89 ASP A N 1
ATOM 717 C CA . ASP A 1 89 ? 13.773 -10.104 -6.843 1.00 92.50 89 ASP A CA 1
ATOM 718 C C . ASP A 1 89 ? 14.074 -11.383 -6.040 1.00 92.50 89 ASP A C 1
ATOM 720 O O . ASP A 1 89 ? 14.435 -12.407 -6.617 1.00 92.50 89 ASP A O 1
ATOM 724 N N . ARG A 1 90 ? 13.916 -11.350 -4.709 1.00 92.81 90 ARG A N 1
ATOM 725 C CA . ARG A 1 90 ? 14.121 -12.511 -3.821 1.00 92.81 90 ARG A CA 1
ATOM 726 C C . ARG A 1 90 ? 12.820 -13.210 -3.415 1.00 92.81 90 ARG A C 1
ATOM 728 O O . ARG A 1 90 ? 12.872 -14.215 -2.706 1.00 92.81 90 ARG A O 1
ATOM 735 N N . LEU A 1 91 ? 11.664 -12.682 -3.818 1.00 94.75 91 LEU A N 1
ATOM 736 C CA . LEU A 1 91 ? 10.350 -13.186 -3.418 1.00 94.75 91 LEU A CA 1
ATOM 737 C C . LEU A 1 91 ? 9.696 -14.014 -4.518 1.00 94.75 91 LEU A C 1
ATOM 739 O O . LEU A 1 91 ? 9.969 -13.867 -5.707 1.00 94.75 91 LEU A O 1
ATOM 743 N N . LYS A 1 92 ? 8.769 -14.876 -4.103 1.00 94.81 92 LYS A N 1
ATOM 744 C CA . LYS A 1 92 ? 7.864 -15.560 -5.024 1.00 94.81 92 LYS A CA 1
ATOM 745 C C . LYS A 1 92 ? 6.624 -14.704 -5.234 1.00 94.81 92 LYS A C 1
ATOM 747 O O . LYS A 1 92 ? 6.102 -14.131 -4.281 1.00 94.81 92 LYS A O 1
ATOM 752 N N . GLU A 1 93 ? 6.124 -14.672 -6.464 1.00 95.06 93 GLU A N 1
ATOM 753 C CA . GLU A 1 93 ? 4.844 -14.048 -6.796 1.00 95.06 93 GLU A CA 1
ATOM 754 C C . GLU A 1 93 ? 3.756 -15.116 -6.941 1.00 95.06 93 GLU A C 1
ATOM 756 O O . GLU A 1 93 ? 3.932 -16.123 -7.628 1.00 95.06 93 GLU A O 1
ATOM 761 N N . CYS A 1 94 ? 2.607 -14.897 -6.304 1.00 94.75 94 CYS A N 1
ATOM 762 C CA . CYS A 1 94 ? 1.380 -15.610 -6.634 1.00 94.75 94 CYS A CA 1
ATOM 763 C C . CYS A 1 94 ? 0.583 -14.781 -7.652 1.00 94.75 94 CYS A C 1
ATOM 765 O O . CYS A 1 94 ? 0.085 -13.719 -7.271 1.00 94.75 94 CYS A O 1
ATOM 767 N N . PRO A 1 95 ? 0.397 -15.241 -8.903 1.00 91.81 95 PRO A N 1
ATOM 768 C CA . PRO A 1 95 ? -0.336 -14.473 -9.911 1.00 91.81 95 PRO A CA 1
ATOM 769 C C . PRO A 1 95 ? -1.843 -14.395 -9.628 1.00 91.81 95 PRO A C 1
ATOM 771 O O . PRO A 1 95 ? -2.470 -13.398 -9.969 1.00 91.81 95 PRO A O 1
ATOM 774 N N . VAL A 1 96 ? -2.421 -15.406 -8.966 1.00 93.06 96 VAL A N 1
ATOM 775 C CA . VAL A 1 96 ? -3.856 -15.444 -8.621 1.00 93.06 96 VAL A CA 1
ATOM 776 C C . VAL A 1 96 ? -4.195 -14.356 -7.604 1.00 93.06 96 VAL A C 1
ATOM 778 O O . VAL A 1 96 ? -5.105 -13.560 -7.808 1.00 93.06 96 VAL A O 1
ATOM 781 N N . HIS A 1 97 ? -3.415 -14.282 -6.527 1.00 92.75 97 HIS A N 1
ATOM 782 C CA . HIS A 1 97 ? -3.632 -13.313 -5.455 1.00 92.75 97 HIS A CA 1
ATOM 783 C C . HIS A 1 97 ? -2.914 -11.979 -5.705 1.00 92.75 97 HIS A C 1
ATOM 785 O O . HIS A 1 97 ? -3.229 -10.971 -5.072 1.00 92.75 97 HIS A O 1
ATOM 791 N N . ARG A 1 98 ? -1.979 -11.927 -6.662 1.00 92.94 98 ARG A N 1
ATOM 792 C CA . ARG A 1 98 ? -1.084 -10.781 -6.892 1.00 92.94 98 ARG A CA 1
ATOM 793 C C . ARG A 1 98 ? -0.421 -10.369 -5.573 1.00 92.94 98 ARG A C 1
ATOM 795 O O . ARG A 1 98 ? -0.639 -9.277 -5.043 1.00 92.94 98 ARG A O 1
ATOM 802 N N . LEU A 1 99 ? 0.319 -11.315 -5.006 1.00 94.50 99 LEU A N 1
ATOM 803 C CA . LEU A 1 99 ? 0.962 -11.233 -3.695 1.00 94.50 99 LEU A CA 1
ATOM 804 C C . LEU A 1 99 ? 2.410 -11.712 -3.813 1.00 94.50 99 LEU A C 1
ATOM 806 O O . LEU A 1 99 ? 2.653 -12.780 -4.379 1.00 94.50 99 LEU A O 1
ATOM 810 N N . PHE A 1 100 ? 3.337 -10.958 -3.232 1.00 95.56 100 PHE A N 1
ATOM 811 C CA . PHE A 1 100 ? 4.731 -11.358 -3.060 1.00 95.56 100 PHE A CA 1
ATOM 812 C C . PHE A 1 100 ? 4.964 -11.934 -1.661 1.00 95.56 100 PHE A C 1
ATOM 814 O O . PHE A 1 100 ? 4.522 -11.353 -0.673 1.00 95.56 100 PHE A O 1
ATOM 821 N N . TYR A 1 101 ? 5.647 -13.073 -1.563 1.00 94.75 101 TYR A N 1
ATOM 822 C CA . TYR A 1 101 ? 5.848 -13.779 -0.294 1.00 94.75 101 TYR A CA 1
ATOM 823 C C . TYR A 1 101 ? 7.197 -14.512 -0.238 1.00 94.75 101 TYR A C 1
ATOM 825 O O . TYR A 1 101 ? 7.818 -14.798 -1.269 1.00 94.75 101 TYR A O 1
ATOM 833 N N . GLY A 1 102 ? 7.650 -14.816 0.980 1.00 92.38 102 GLY A N 1
ATOM 834 C CA . GLY A 1 102 ? 8.955 -15.414 1.263 1.00 92.38 102 GLY A CA 1
ATOM 835 C C . GLY A 1 102 ? 8.915 -16.335 2.485 1.00 92.38 102 GLY A C 1
ATOM 836 O O . GLY A 1 102 ? 8.007 -16.269 3.304 1.00 92.38 102 GLY A O 1
ATOM 837 N N . GLY A 1 103 ? 9.879 -17.254 2.590 1.00 83.69 103 GLY A N 1
ATOM 838 C CA . GLY A 1 103 ? 10.016 -18.133 3.763 1.00 83.69 103 GLY A CA 1
ATOM 839 C C . GLY A 1 103 ? 8.975 -19.256 3.908 1.00 83.69 103 GLY A C 1
ATOM 840 O O . GLY A 1 103 ? 9.101 -20.065 4.820 1.00 83.69 103 GLY A O 1
ATOM 841 N N . VAL A 1 104 ? 7.989 -19.364 3.007 1.00 80.19 104 VAL A N 1
ATOM 842 C CA . VAL A 1 104 ? 6.936 -20.399 3.040 1.00 80.19 104 VAL A CA 1
ATOM 843 C C . VAL A 1 104 ? 6.888 -21.240 1.754 1.00 80.19 104 VAL A C 1
ATOM 845 O O . VAL A 1 104 ? 7.230 -20.780 0.660 1.00 80.19 104 VAL A O 1
ATOM 848 N N . LEU A 1 105 ? 6.452 -22.502 1.867 1.00 77.19 105 LEU A N 1
ATOM 849 C CA . LEU A 1 105 ? 6.391 -23.477 0.761 1.00 77.19 105 LEU A CA 1
ATOM 850 C C . LEU A 1 105 ? 5.150 -23.306 -0.141 1.00 77.19 105 LEU A C 1
ATOM 852 O O . LEU A 1 105 ? 4.512 -24.274 -0.536 1.00 77.19 105 LEU A O 1
ATOM 856 N N . GLY A 1 106 ? 4.784 -22.081 -0.490 1.00 84.12 106 GLY A N 1
ATOM 857 C CA . GLY A 1 106 ? 3.648 -21.796 -1.369 1.00 84.12 106 GLY A CA 1
ATOM 858 C C . GLY A 1 106 ? 2.933 -20.522 -0.958 1.00 84.12 106 GLY A C 1
ATOM 859 O O . GLY A 1 106 ? 3.238 -19.959 0.088 1.00 84.12 106 GLY A O 1
ATOM 860 N N . CYS A 1 107 ? 2.007 -20.055 -1.795 1.00 90.12 107 CYS A N 1
ATOM 861 C CA . CYS A 1 107 ? 1.265 -18.840 -1.486 1.00 90.12 107 CYS A CA 1
ATOM 862 C C . CYS A 1 107 ? 0.480 -19.044 -0.182 1.00 90.12 107 CYS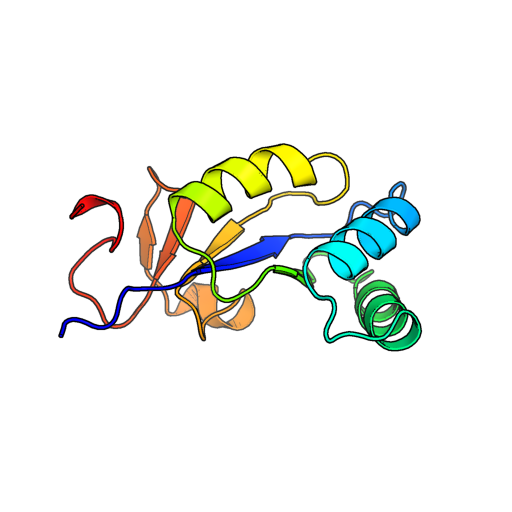 A C 1
ATOM 864 O O . CYS A 1 107 ? -0.287 -20.007 -0.111 1.00 90.12 107 CYS A O 1
ATOM 866 N N . PRO A 1 108 ? 0.644 -18.156 0.813 1.00 88.06 108 PRO A N 1
ATOM 867 C CA . PRO A 1 108 ? -0.018 -18.305 2.105 1.00 88.06 108 PRO A CA 1
ATOM 868 C C . PRO A 1 108 ? -1.542 -18.226 1.989 1.00 88.06 108 PRO A C 1
ATOM 870 O O . PRO A 1 108 ? -2.236 -18.832 2.780 1.00 88.06 108 PRO A O 1
ATOM 873 N N . VAL A 1 109 ? -2.045 -17.565 0.947 1.00 90.12 109 VAL A N 1
ATOM 874 C CA . VAL A 1 109 ? -3.478 -17.401 0.688 1.00 90.12 109 VAL A CA 1
ATOM 875 C C . VAL A 1 109 ? -4.070 -18.562 -0.112 1.00 90.12 109 VAL A C 1
ATOM 877 O O . VAL A 1 109 ? -5.234 -18.877 0.039 1.00 90.12 109 VAL A O 1
ATOM 880 N N . CYS A 1 110 ? -3.300 -19.220 -0.988 1.00 87.31 110 CYS A N 1
ATOM 881 C CA . CYS A 1 110 ? -3.824 -20.358 -1.764 1.00 87.31 110 CYS A CA 1
ATOM 882 C C . CYS A 1 110 ? -4.057 -21.616 -0.917 1.00 87.31 110 CYS A C 1
ATOM 884 O O . CYS A 1 110 ? -4.592 -22.594 -1.434 1.00 87.31 110 CYS A O 1
ATOM 886 N N . ARG A 1 111 ? -3.499 -21.642 0.295 1.00 67.69 111 ARG A N 1
ATOM 887 C CA . ARG A 1 111 ? -3.571 -22.777 1.216 1.00 67.69 111 ARG A CA 1
ATOM 888 C C . ARG A 1 111 ? -4.735 -22.657 2.202 1.00 67.69 111 ARG A C 1
ATOM 890 O O . ARG A 1 111 ? -5.074 -23.679 2.791 1.00 67.69 111 ARG A O 1
ATOM 897 N N . ASP A 1 112 ? -5.290 -21.454 2.340 1.00 56.16 112 ASP A N 1
ATOM 898 C CA . ASP A 1 112 ? -6.556 -21.168 3.021 1.00 56.16 112 ASP A CA 1
ATOM 899 C C . ASP A 1 112 ? -7.730 -21.354 2.042 1.00 56.16 112 ASP A C 1
ATOM 901 O O . ASP A 1 112 ? -8.805 -21.812 2.492 1.00 56.16 112 ASP A O 1
#

Radius of gyration: 14.01 Å; chains: 1; bounding box: 25×39×29 Å